Protein AF-A0A183TQI6-F1 (afdb_monomer)

Mean predicted aligned error: 10.99 Å

Organism: Schistocephalus solidus (NCBI:txid70667)

Sequence (88 aa):
MAAEQRCVGSPCDENVCGLQLQELPLTTGNGIILCDVSTPSYRPFLPPSLRRTVFSSLHNLYHPGSRATDKLDSNRFVRPGMRKDLKA

Nearest PDB structures (foldseek):
  3oyj-assembly1_A-2  TM=6.471E-01  e=1.542E-02  Human spumaretrovirus
  4bac-assembly1_A-2  TM=6.489E-01  e=2.131E-02  Human spumaretrovirus
  3s3n-assembly1_A-2  TM=6.384E-01  e=2.273E-02  Human spumaretrovirus
  4bdy-assembly1_A  TM=6.425E-01  e=2.944E-02  Human spumaretrovirus
  3oyn-assembly1_A  TM=6.419E-01  e=4.068E-02  Human spumaretrovirus

InterPro domains:
  IPR041588 Integrase zinc-binding domain [PF17921] (47-87)

Secondary structure (DSSP, 8-state):
----------------TT--EEEEE-TTSS-EEEEE-SSSS-EEB--HHHHHHHHHHHHHHH---HHHHHHHHHHH-B-TTTTTTT--

Structure (mmCIF, N/CA/C/O backbone):
data_AF-A0A183TQI6-F1
#
_entry.id   AF-A0A183TQI6-F1
#
loop_
_atom_site.group_PDB
_atom_site.id
_atom_site.type_symbol
_atom_site.label_atom_id
_atom_site.label_alt_id
_atom_site.label_comp_id
_atom_site.label_asym_id
_atom_site.label_entity_id
_atom_site.label_seq_id
_atom_site.pdbx_PDB_ins_code
_atom_site.Cartn_x
_atom_site.Cartn_y
_atom_site.Cartn_z
_atom_site.occupancy
_atom_site.B_iso_or_equiv
_atom_site.auth_seq_id
_atom_site.auth_comp_id
_atom_site.auth_asym_id
_atom_site.auth_atom_id
_atom_site.pdbx_PDB_model_num
ATOM 1 N N . MET A 1 1 ? -32.650 6.753 25.137 1.00 40.06 1 MET A N 1
ATOM 2 C CA . MET A 1 1 ? -32.601 6.950 23.673 1.00 40.06 1 MET A CA 1
ATOM 3 C C . MET A 1 1 ? -31.387 6.184 23.161 1.00 40.06 1 MET A C 1
ATOM 5 O O . MET A 1 1 ? -30.294 6.730 23.152 1.00 40.06 1 MET A O 1
ATOM 9 N N . ALA A 1 2 ? -31.537 4.883 22.902 1.00 33.09 2 ALA A N 1
ATOM 10 C CA . ALA A 1 2 ? -30.449 4.030 22.423 1.00 33.09 2 ALA A CA 1
ATOM 11 C C . ALA A 1 2 ? -30.429 4.091 20.892 1.00 33.09 2 ALA A C 1
ATOM 13 O O . ALA A 1 2 ? -31.456 3.848 20.262 1.00 33.09 2 ALA A O 1
ATOM 14 N N . ALA A 1 3 ? -29.297 4.480 20.311 1.00 39.88 3 ALA A N 1
ATOM 15 C CA . ALA A 1 3 ? -29.132 4.534 18.867 1.00 39.88 3 ALA A CA 1
ATOM 16 C C . ALA A 1 3 ? -28.943 3.109 18.329 1.00 39.88 3 ALA A C 1
ATOM 18 O O . ALA A 1 3 ? -27.936 2.459 18.602 1.00 39.88 3 ALA A O 1
ATOM 19 N N . GLU A 1 4 ? -29.942 2.635 17.590 1.00 44.12 4 GLU A N 1
ATOM 20 C CA . GLU A 1 4 ? -29.882 1.435 16.760 1.00 44.12 4 GLU A CA 1
ATOM 21 C C . GLU A 1 4 ? -28.761 1.607 15.723 1.00 44.12 4 GLU A C 1
ATOM 23 O O . GLU A 1 4 ? -28.872 2.399 14.787 1.00 44.12 4 GLU A O 1
ATOM 28 N N . GLN A 1 5 ? -27.653 0.888 15.900 1.00 43.06 5 GLN A N 1
ATOM 29 C CA . GLN A 1 5 ? -26.631 0.753 14.867 1.00 43.06 5 GLN A CA 1
ATOM 30 C C . GLN A 1 5 ? -27.094 -0.328 13.890 1.00 43.06 5 GLN A C 1
ATOM 32 O O . GLN A 1 5 ? -26.960 -1.523 14.140 1.00 43.06 5 GLN A O 1
ATOM 37 N N . ARG A 1 6 ? -27.674 0.103 12.769 1.00 43.91 6 ARG A N 1
ATOM 38 C CA . ARG A 1 6 ? -27.937 -0.767 11.621 1.00 43.91 6 ARG A CA 1
ATOM 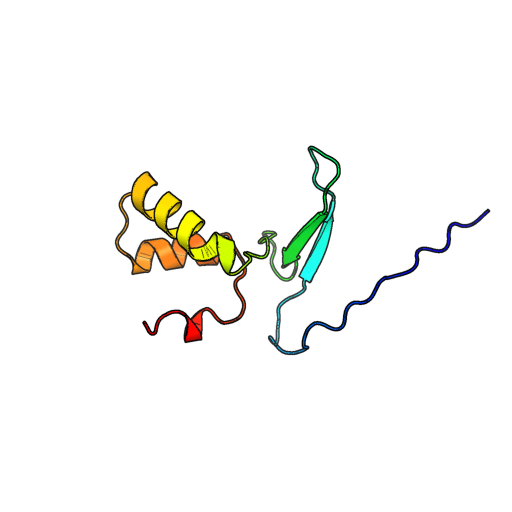39 C C . ARG A 1 6 ? -26.612 -1.116 10.946 1.00 43.91 6 ARG A C 1
ATOM 41 O O . ARG A 1 6 ? -26.003 -0.272 10.295 1.00 43.91 6 ARG A O 1
ATOM 48 N N . CYS A 1 7 ? -26.193 -2.372 11.066 1.00 40.91 7 CYS A N 1
ATOM 49 C CA . CYS A 1 7 ? -25.187 -2.953 10.186 1.00 40.91 7 CYS A CA 1
ATOM 50 C C . CYS A 1 7 ? -25.756 -2.996 8.760 1.00 40.91 7 CYS A C 1
ATOM 52 O O . CYS A 1 7 ? -26.676 -3.765 8.477 1.00 40.91 7 CYS A O 1
ATOM 54 N N . VAL A 1 8 ? -25.226 -2.171 7.857 1.00 37.81 8 VAL A N 1
ATOM 55 C CA . VAL A 1 8 ? -25.479 -2.305 6.418 1.00 37.81 8 VAL A CA 1
ATOM 56 C C . VAL A 1 8 ? -24.557 -3.408 5.908 1.00 37.81 8 VAL A C 1
ATOM 58 O O . VAL A 1 8 ? -23.449 -3.159 5.451 1.00 37.81 8 VAL A O 1
ATOM 61 N N . GLY A 1 9 ? -24.991 -4.659 6.051 1.00 38.41 9 GLY A N 1
ATOM 62 C CA . GLY A 1 9 ? -24.311 -5.787 5.426 1.00 38.41 9 GLY A CA 1
ATOM 63 C C . GLY A 1 9 ? -24.502 -5.732 3.911 1.00 38.41 9 GLY A C 1
ATOM 64 O O . GLY A 1 9 ? -25.598 -6.006 3.426 1.00 38.41 9 GLY A O 1
ATOM 65 N N . SER A 1 10 ? -23.451 -5.391 3.160 1.00 47.88 10 SER A N 1
ATOM 66 C CA . SER A 1 10 ? -23.363 -5.769 1.743 1.00 47.88 10 SER A CA 1
ATOM 67 C C . SER A 1 10 ? -22.812 -7.195 1.639 1.00 47.88 10 SER A C 1
ATOM 69 O O . SER A 1 10 ? -21.781 -7.480 2.251 1.00 47.88 10 SER A O 1
ATOM 71 N N . PRO A 1 11 ? -23.451 -8.099 0.874 1.00 56.59 11 PRO A N 1
ATOM 72 C CA . PRO A 1 11 ? -22.957 -9.452 0.681 1.00 56.59 11 PRO A CA 1
ATOM 73 C C . PRO A 1 11 ? -21.935 -9.446 -0.460 1.00 56.59 11 PRO A C 1
ATOM 75 O O . PRO A 1 11 ? -22.277 -9.647 -1.623 1.00 56.59 11 PRO A O 1
ATOM 78 N N . CYS A 1 12 ? -20.672 -9.184 -0.135 1.00 42.69 12 CYS A N 1
ATOM 79 C CA . CYS A 1 12 ? -19.570 -9.313 -1.086 1.00 42.69 12 CYS A CA 1
ATOM 80 C C . CYS A 1 12 ? -18.779 -10.588 -0.768 1.00 42.69 12 CYS A C 1
ATOM 82 O O . CYS A 1 12 ? -17.821 -10.538 -0.005 1.00 42.69 12 CYS A O 1
ATOM 84 N N . ASP A 1 13 ? -19.233 -11.697 -1.353 1.00 42.94 13 ASP A N 1
ATOM 85 C CA . ASP A 1 13 ? -18.508 -12.945 -1.638 1.00 42.94 13 ASP A CA 1
ATOM 86 C C . ASP A 1 13 ? -17.549 -13.464 -0.543 1.00 42.94 13 ASP A C 1
ATOM 88 O O . ASP A 1 13 ? -16.360 -13.143 -0.463 1.00 42.94 13 ASP A O 1
ATOM 92 N N . GLU A 1 14 ? -18.102 -14.336 0.296 1.00 58.78 14 GLU A N 1
ATOM 93 C CA . GLU A 1 14 ? -17.376 -15.204 1.212 1.00 58.78 14 GLU A CA 1
ATOM 94 C C . GLU A 1 14 ? -16.526 -16.214 0.413 1.00 58.78 14 GLU A C 1
ATOM 96 O O . GLU A 1 14 ? -17.067 -17.126 -0.203 1.00 58.78 14 GLU A O 1
ATOM 101 N N . ASN A 1 15 ? -15.196 -16.038 0.404 1.00 58.97 15 ASN A N 1
ATOM 102 C CA . ASN A 1 15 ? -14.186 -17.079 0.688 1.00 58.97 15 ASN A CA 1
ATOM 103 C C . ASN A 1 15 ? -12.766 -16.623 0.280 1.00 58.97 15 ASN A C 1
ATOM 105 O O . ASN A 1 15 ? -12.248 -16.944 -0.793 1.00 58.97 15 ASN A O 1
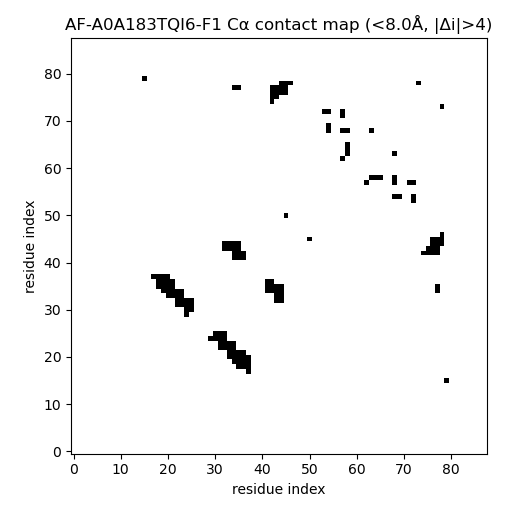ATOM 109 N N . VAL A 1 16 ? -12.076 -15.949 1.203 1.00 46.88 16 VAL A N 1
ATOM 110 C CA . VAL A 1 16 ? -10.622 -16.089 1.362 1.00 46.88 16 VAL A CA 1
ATOM 111 C C . VAL A 1 16 ? -10.399 -16.470 2.818 1.00 46.88 16 VAL A C 1
ATOM 113 O O . VAL A 1 16 ? -10.440 -15.620 3.702 1.00 46.88 16 VAL A O 1
ATOM 116 N N . CYS A 1 17 ? -10.219 -17.767 3.060 1.00 59.81 17 CYS A N 1
ATOM 117 C CA . CYS A 1 17 ? -9.982 -18.346 4.378 1.00 59.81 17 CYS A CA 1
ATOM 118 C C . CYS A 1 17 ? -8.829 -17.605 5.097 1.00 59.81 17 CYS A C 1
ATOM 120 O O . CYS A 1 17 ? -7.658 -17.824 4.786 1.00 59.81 17 CYS A O 1
ATOM 122 N N . GLY A 1 18 ? -9.173 -16.691 6.015 1.00 70.56 18 GLY A N 1
ATOM 123 C CA . GLY A 1 18 ? -8.242 -15.992 6.910 1.00 70.56 18 GLY A CA 1
ATOM 124 C C . GLY A 1 18 ? -8.289 -14.458 6.915 1.00 70.56 18 GLY A C 1
ATOM 125 O O . GLY A 1 18 ? -7.785 -13.877 7.870 1.00 70.56 18 GLY A O 1
ATOM 126 N N . LEU A 1 19 ? -8.882 -13.788 5.918 1.00 78.69 19 LEU A N 1
ATOM 127 C CA . LEU A 1 19 ? -8.965 -12.317 5.929 1.00 78.69 19 LEU A CA 1
ATOM 128 C C . LEU A 1 19 ? -10.147 -11.842 6.780 1.00 78.69 19 LEU A C 1
ATOM 130 O O . LEU A 1 19 ? -11.263 -12.333 6.623 1.00 78.69 19 LEU A O 1
ATOM 134 N N . GLN A 1 20 ? -9.908 -10.856 7.644 1.00 87.00 20 GLN A N 1
ATOM 135 C CA . GLN A 1 20 ? -10.946 -10.212 8.450 1.00 87.00 20 GLN A CA 1
ATOM 136 C C . GLN A 1 20 ? -11.048 -8.754 8.018 1.00 87.00 20 GLN A C 1
ATOM 138 O O . GLN A 1 20 ? -10.280 -7.919 8.481 1.00 87.00 20 GLN A O 1
ATOM 143 N N . LEU A 1 21 ? -11.954 -8.452 7.086 1.00 87.56 21 LEU A N 1
ATOM 144 C CA . LEU A 1 21 ? -12.134 -7.093 6.579 1.00 87.56 21 LEU A CA 1
ATOM 145 C C . LEU A 1 21 ? -13.081 -6.299 7.486 1.00 87.56 21 LEU A C 1
ATOM 147 O O . LEU A 1 21 ? -14.196 -6.736 7.756 1.00 87.56 21 LEU A O 1
ATOM 151 N N . GLN A 1 22 ? -12.639 -5.123 7.924 1.00 90.44 22 GLN A N 1
ATOM 152 C CA . GLN A 1 22 ? -13.408 -4.201 8.752 1.00 90.44 22 GLN A CA 1
ATOM 153 C C . GLN A 1 22 ? -13.337 -2.782 8.185 1.00 90.44 22 GLN A C 1
ATOM 155 O O . GLN A 1 22 ? -12.284 -2.330 7.730 1.00 90.44 22 GLN A O 1
ATOM 160 N N . GLU A 1 23 ? -14.463 -2.076 8.217 1.00 91.94 23 GLU A N 1
ATOM 161 C CA . GLU A 1 23 ? -14.531 -0.654 7.890 1.00 91.94 23 GLU A CA 1
ATOM 162 C C . GLU A 1 23 ? -14.049 0.164 9.092 1.00 91.94 23 GLU A C 1
ATOM 164 O O . GLU A 1 23 ? -14.629 0.108 10.177 1.00 91.94 23 GLU A O 1
ATOM 169 N N . LEU A 1 24 ? -12.969 0.916 8.902 1.00 90.31 24 LEU A N 1
ATOM 170 C CA . LEU A 1 24 ? -12.378 1.784 9.913 1.00 90.31 24 LEU A CA 1
ATOM 171 C C . LEU A 1 24 ? -12.579 3.250 9.512 1.00 90.31 24 LEU A C 1
ATOM 173 O O . LEU A 1 24 ? -12.360 3.596 8.350 1.00 90.31 24 LEU A O 1
ATOM 177 N N . PRO A 1 25 ? -12.969 4.137 10.440 1.00 91.12 25 PRO A N 1
ATOM 178 C CA . PRO A 1 25 ? -13.039 5.561 10.151 1.00 91.12 25 PRO A CA 1
ATOM 179 C C . PRO A 1 25 ? -11.633 6.128 9.924 1.00 91.12 25 PRO A C 1
ATOM 181 O O . PRO A 1 25 ? -10.675 5.769 10.614 1.00 91.12 25 PRO A O 1
ATOM 184 N N . LEU A 1 26 ? -11.507 7.040 8.963 1.00 87.31 26 LEU A N 1
ATOM 185 C CA . LEU A 1 26 ? -10.270 7.777 8.741 1.00 87.31 26 LEU A CA 1
ATOM 186 C C . LEU A 1 26 ? -10.030 8.755 9.894 1.00 87.31 26 LEU A C 1
ATOM 188 O O . LEU A 1 26 ? -10.920 9.490 10.314 1.00 87.31 26 LEU A O 1
ATOM 192 N N . THR A 1 27 ? -8.792 8.806 10.379 1.00 82.31 27 THR A N 1
ATOM 193 C CA . THR A 1 27 ? -8.385 9.724 11.456 1.00 82.31 27 THR A CA 1
ATOM 194 C C . THR A 1 27 ? -8.326 11.183 11.002 1.00 82.31 27 THR A C 1
ATOM 196 O O . THR A 1 27 ? -8.331 12.094 11.825 1.00 82.31 27 THR A O 1
ATOM 199 N N . THR A 1 28 ? -8.257 11.42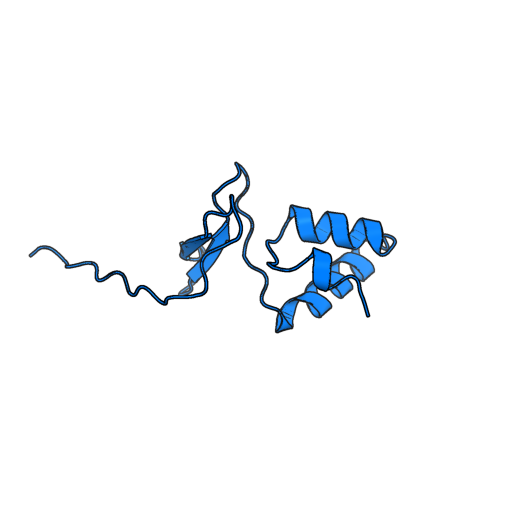5 9.693 1.00 85.19 28 THR A N 1
ATOM 200 C CA . THR A 1 28 ? -8.164 12.757 9.087 1.00 85.19 28 THR A CA 1
ATOM 201 C C . THR A 1 28 ? -9.219 12.888 7.991 1.00 85.19 28 THR A C 1
ATOM 203 O O . THR A 1 28 ? -8.901 12.941 6.807 1.00 85.19 28 THR A O 1
ATOM 206 N N . GLY A 1 29 ? -10.496 12.883 8.377 1.00 85.31 29 GLY A N 1
ATOM 207 C CA . GLY A 1 29 ? -11.600 13.248 7.488 1.00 85.31 29 GLY A CA 1
ATOM 208 C C . GLY A 1 29 ? -12.849 12.381 7.610 1.00 85.31 29 GLY A C 1
ATOM 209 O O . GLY A 1 29 ? -12.935 11.453 8.409 1.00 85.31 29 GLY A O 1
ATOM 210 N N . ASN A 1 30 ? -13.829 12.709 6.773 1.00 85.81 30 ASN A N 1
ATOM 211 C CA . ASN A 1 30 ? -15.151 12.097 6.748 1.00 85.81 30 ASN A CA 1
ATOM 212 C C . ASN A 1 30 ? -15.100 10.932 5.750 1.00 85.81 30 ASN A C 1
ATOM 214 O O . ASN A 1 30 ? -15.528 11.056 4.604 1.00 85.81 30 ASN A O 1
ATOM 218 N N . GLY A 1 31 ? -14.487 9.821 6.141 1.00 87.88 31 GLY A N 1
ATOM 219 C CA . GLY A 1 31 ? -14.363 8.669 5.258 1.00 87.88 31 GLY A CA 1
ATOM 220 C C . GLY A 1 31 ? -14.127 7.384 6.023 1.00 87.88 31 GLY A C 1
ATOM 221 O O . GLY A 1 31 ? -13.706 7.400 7.179 1.00 87.88 31 GLY A O 1
ATOM 222 N N . ILE A 1 32 ? -14.407 6.276 5.351 1.00 90.75 32 ILE A N 1
ATOM 223 C CA . ILE A 1 32 ? -14.159 4.926 5.844 1.00 90.75 32 ILE A CA 1
ATOM 224 C C . ILE A 1 32 ? -13.129 4.253 4.944 1.00 90.75 32 ILE A C 1
ATOM 226 O O . ILE A 1 32 ? -13.092 4.488 3.734 1.00 90.75 32 ILE A O 1
ATOM 230 N N . ILE A 1 33 ? -12.287 3.422 5.539 1.00 90.38 33 ILE A N 1
ATOM 231 C CA . ILE A 1 33 ? -11.329 2.584 4.833 1.00 90.38 33 ILE A CA 1
ATOM 232 C C . ILE A 1 33 ? -11.572 1.131 5.207 1.00 90.38 33 ILE A C 1
ATOM 234 O O . ILE A 1 33 ? -11.724 0.792 6.376 1.00 90.38 33 ILE A O 1
ATOM 238 N N . LEU A 1 34 ? -11.624 0.268 4.200 1.00 90.94 34 LEU A N 1
ATOM 239 C CA . LEU A 1 34 ? -11.741 -1.165 4.412 1.00 90.94 34 LEU A CA 1
ATOM 240 C C . LEU A 1 34 ? -10.345 -1.732 4.682 1.00 90.94 34 LEU A C 1
ATOM 242 O O . LEU A 1 34 ? -9.459 -1.588 3.840 1.00 90.94 34 LEU A O 1
ATOM 246 N N . CYS A 1 35 ? -10.142 -2.370 5.829 1.00 91.56 35 CYS A N 1
ATOM 247 C CA . CYS A 1 35 ? -8.847 -2.891 6.263 1.00 91.56 35 CYS A CA 1
ATOM 248 C C . CYS A 1 35 ? -8.948 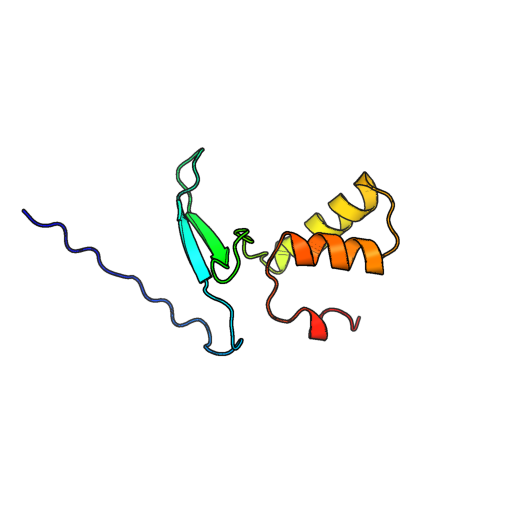-4.352 6.684 1.00 91.56 35 CYS A C 1
ATOM 250 O O . CYS A 1 35 ? -9.908 -4.747 7.333 1.00 91.56 35 CYS A O 1
ATOM 252 N N . ASP A 1 36 ? -7.925 -5.139 6.369 1.00 90.06 36 ASP A N 1
ATOM 253 C CA . ASP A 1 36 ? -7.736 -6.457 6.962 1.00 90.06 36 ASP A CA 1
ATOM 254 C C . ASP A 1 36 ? -7.104 -6.325 8.351 1.00 90.06 36 ASP A C 1
ATOM 256 O O . ASP A 1 36 ? -5.998 -5.791 8.496 1.00 90.06 36 ASP A O 1
ATOM 260 N N . VAL A 1 37 ? -7.823 -6.820 9.356 1.00 89.69 37 VAL A N 1
ATOM 261 C CA . VAL A 1 37 ? -7.445 -6.804 10.776 1.00 89.69 37 VAL A CA 1
ATOM 262 C C . VAL A 1 37 ? -7.005 -8.179 11.285 1.00 89.69 37 VAL A C 1
ATOM 264 O O . VAL A 1 37 ? -6.688 -8.328 12.461 1.00 89.69 37 VAL A O 1
ATOM 267 N N . SER A 1 38 ? -6.924 -9.184 10.403 1.00 86.69 38 SER A N 1
ATOM 268 C CA . SER A 1 38 ? -6.490 -10.544 10.764 1.00 86.69 38 SER A CA 1
ATOM 269 C C . SER A 1 38 ? -5.024 -10.634 11.212 1.00 86.69 38 SER A C 1
ATOM 271 O O . SER A 1 38 ? -4.605 -11.637 11.788 1.00 86.69 38 SER A O 1
ATOM 273 N N . THR A 1 39 ? -4.225 -9.594 10.954 1.00 82.44 39 THR A N 1
ATOM 274 C CA . THR A 1 39 ? -2.808 -9.529 11.328 1.00 82.44 39 THR A CA 1
ATOM 275 C C . THR A 1 39 ? -2.505 -8.316 12.207 1.00 82.44 39 THR A C 1
ATOM 277 O O . THR A 1 39 ? -3.232 -7.329 12.123 1.00 82.44 39 THR A O 1
ATOM 280 N N . PRO A 1 40 ? -1.388 -8.316 12.967 1.00 85.94 40 PRO A N 1
ATOM 281 C CA . PRO A 1 40 ? -1.021 -7.201 13.852 1.00 85.94 40 PRO A CA 1
ATOM 282 C C . PRO A 1 40 ? -0.868 -5.846 13.149 1.00 85.94 40 PRO A C 1
ATOM 284 O O . PRO A 1 40 ? -0.931 -4.801 13.788 1.00 85.94 40 PRO A O 1
ATOM 287 N N . SER A 1 41 ? -0.630 -5.855 11.837 1.00 86.38 41 SER A N 1
ATOM 288 C CA . SER A 1 41 ? -0.579 -4.652 11.013 1.00 86.38 41 SER A CA 1
ATOM 289 C C . SER A 1 41 ? -1.836 -4.564 10.163 1.00 86.38 41 SER A C 1
ATOM 291 O O . SER A 1 41 ? -2.070 -5.432 9.321 1.00 86.38 41 SER A O 1
ATOM 293 N N . TYR A 1 42 ? -2.617 -3.501 10.353 1.00 89.56 42 TYR A N 1
ATOM 294 C CA . TYR A 1 42 ? -3.774 -3.232 9.508 1.00 89.56 42 TYR A CA 1
ATOM 295 C C . TYR A 1 42 ? -3.325 -2.976 8.076 1.00 89.56 42 TYR A C 1
ATOM 297 O O . TYR A 1 42 ? -2.520 -2.080 7.813 1.00 89.56 42 TYR A O 1
ATOM 305 N N . ARG A 1 43 ? -3.854 -3.774 7.152 1.00 91.44 43 ARG A N 1
ATOM 306 C CA . ARG A 1 43 ? -3.576 -3.632 5.724 1.00 91.44 43 ARG A CA 1
ATOM 307 C C . ARG A 1 43 ? -4.836 -3.159 5.010 1.00 91.44 43 ARG A C 1
ATOM 309 O O . ARG A 1 43 ? -5.795 -3.928 4.932 1.00 91.44 43 ARG A O 1
ATOM 316 N N . PRO A 1 44 ? -4.864 -1.932 4.473 1.00 92.75 44 PRO A N 1
ATOM 317 C CA .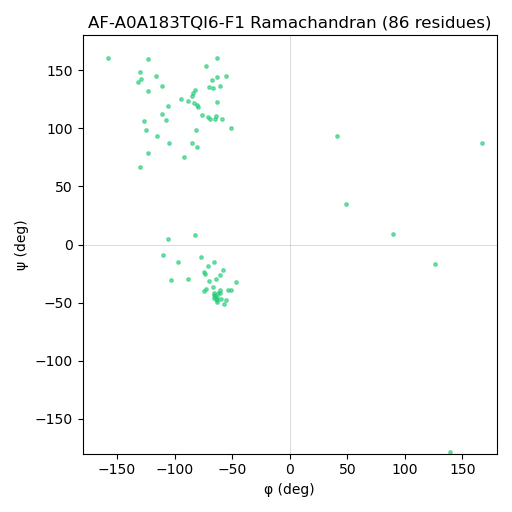 PRO A 1 44 ? -6.008 -1.468 3.711 1.00 92.75 44 PRO A CA 1
ATOM 318 C C . PRO A 1 44 ? -6.226 -2.303 2.449 1.00 92.75 44 PRO A C 1
ATOM 320 O O . PRO A 1 44 ? -5.286 -2.757 1.788 1.00 92.75 44 PRO A O 1
ATOM 323 N N . PHE A 1 45 ? -7.494 -2.496 2.116 1.00 91.12 45 PHE A N 1
ATOM 324 C CA . PHE A 1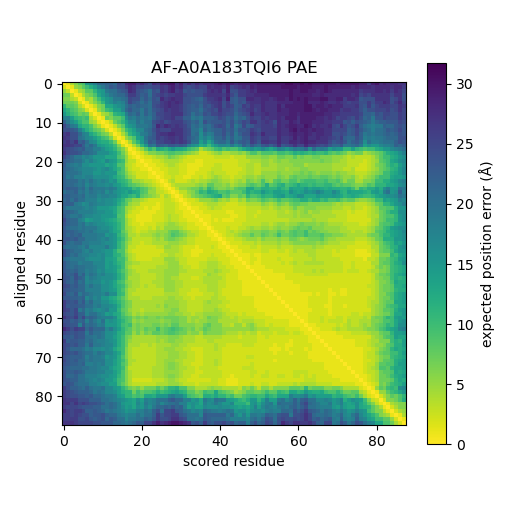 45 ? -7.930 -3.086 0.867 1.00 91.12 45 PHE A CA 1
ATOM 325 C C . PHE A 1 45 ? -7.573 -2.159 -0.292 1.00 91.12 45 PHE A C 1
ATOM 327 O O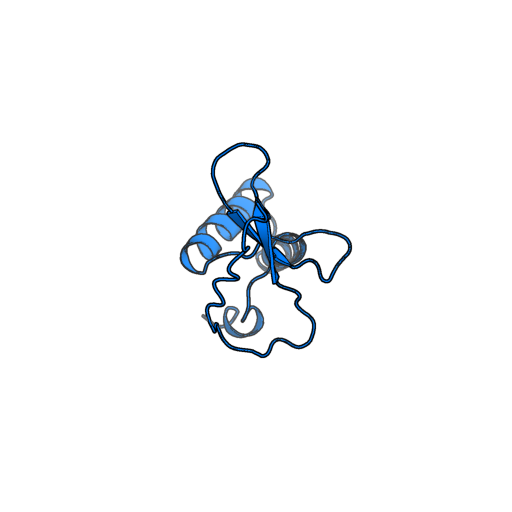 . PHE A 1 45 ? -7.834 -0.956 -0.236 1.00 91.12 45 PHE A O 1
ATOM 334 N N . LEU A 1 46 ? -7.017 -2.723 -1.363 1.00 90.81 46 LEU A N 1
ATOM 335 C CA . LEU A 1 46 ? -6.659 -1.972 -2.559 1.00 90.81 46 LEU A CA 1
ATOM 336 C C . LEU A 1 46 ? -7.618 -2.289 -3.723 1.00 90.81 46 LEU A C 1
ATOM 338 O O . LEU A 1 46 ? -7.524 -3.369 -4.329 1.00 90.81 46 LEU A O 1
ATOM 342 N N . PRO A 1 47 ? -8.516 -1.345 -4.078 1.00 88.62 47 PRO A N 1
ATOM 343 C CA . PRO A 1 47 ? -9.412 -1.471 -5.220 1.00 88.62 47 PRO A CA 1
ATOM 344 C C . PRO A 1 47 ? -8.664 -1.746 -6.531 1.00 88.62 47 PRO A C 1
ATOM 346 O O . PRO A 1 47 ? -7.587 -1.181 -6.743 1.00 88.62 47 PRO A O 1
ATOM 349 N N . PRO A 1 48 ? -9.235 -2.544 -7.456 1.00 87.00 48 PRO A N 1
ATOM 350 C CA . PRO A 1 48 ? -8.611 -2.863 -8.742 1.00 87.00 48 PRO A CA 1
ATOM 351 C C . PRO A 1 48 ? -8.134 -1.643 -9.536 1.00 87.00 48 PRO A C 1
ATOM 353 O O . PRO A 1 48 ? -7.036 -1.663 -10.089 1.00 87.00 48 PRO A O 1
ATOM 356 N N . SER A 1 49 ? -8.915 -0.559 -9.524 1.00 89.06 49 SER A N 1
ATOM 357 C CA . SER A 1 49 ? -8.596 0.705 -10.200 1.00 89.06 49 SER A CA 1
ATOM 358 C C . SER A 1 49 ? -7.307 1.367 -9.702 1.00 89.06 49 SER A C 1
ATOM 360 O O . SER A 1 49 ? -6.660 2.086 -10.460 1.00 89.06 49 SER A O 1
ATOM 362 N N . LEU A 1 50 ? -6.903 1.111 -8.454 1.00 90.25 50 LEU A N 1
ATOM 363 C CA . LEU A 1 50 ? -5.725 1.720 -7.831 1.00 90.25 50 LEU A CA 1
ATOM 364 C C . LEU A 1 50 ? -4.476 0.831 -7.892 1.00 90.25 50 LEU A C 1
ATOM 366 O O . LEU A 1 50 ? -3.368 1.337 -7.711 1.00 90.25 50 LEU A O 1
ATOM 370 N N . ARG A 1 51 ? -4.618 -0.468 -8.192 1.00 90.25 51 ARG A N 1
ATOM 371 C CA . ARG A 1 51 ? -3.511 -1.445 -8.159 1.00 90.25 51 ARG A CA 1
ATOM 372 C C . ARG A 1 51 ? -2.323 -1.025 -9.024 1.00 90.25 51 ARG A C 1
ATOM 374 O O . ARG A 1 51 ? -1.187 -1.038 -8.557 1.00 90.25 51 ARG A O 1
ATOM 381 N N . ARG A 1 52 ? -2.579 -0.605 -10.269 1.00 91.94 52 ARG A N 1
ATOM 382 C CA . ARG A 1 52 ? -1.519 -0.168 -11.193 1.00 91.94 52 ARG A CA 1
ATOM 383 C C . ARG A 1 52 ? -0.837 1.108 -10.706 1.00 91.94 52 ARG A C 1
ATOM 385 O O . ARG A 1 52 ? 0.385 1.187 -10.735 1.00 91.94 52 ARG A O 1
ATOM 392 N N . THR A 1 53 ? -1.613 2.075 -10.224 1.00 95.06 53 THR A N 1
ATOM 393 C CA . THR A 1 53 ? -1.096 3.357 -9.729 1.00 95.06 53 THR A CA 1
ATOM 394 C C . THR A 1 53 ? -0.186 3.164 -8.520 1.00 95.06 53 THR A C 1
ATOM 396 O O . THR A 1 53 ? 0.913 3.720 -8.488 1.00 95.06 53 THR A O 1
ATOM 399 N N . VAL A 1 54 ? -0.596 2.338 -7.554 1.00 93.44 54 VAL A N 1
ATOM 400 C CA . VAL A 1 54 ? 0.216 2.038 -6.365 1.00 93.44 54 VAL A CA 1
ATOM 401 C C . VAL A 1 54 ? 1.478 1.270 -6.749 1.00 93.44 54 VAL A C 1
ATOM 403 O O . VAL A 1 54 ? 2.569 1.668 -6.341 1.00 93.44 54 VAL A O 1
ATOM 406 N N . PHE A 1 55 ? 1.365 0.245 -7.600 1.00 93.31 55 PHE A N 1
ATOM 407 C CA . PHE A 1 55 ? 2.529 -0.495 -8.089 1.00 93.31 55 PHE A CA 1
ATOM 408 C C . PHE A 1 55 ? 3.539 0.426 -8.785 1.00 93.31 55 PHE A C 1
ATOM 410 O O . PHE A 1 55 ? 4.718 0.417 -8.435 1.00 93.31 55 PHE A O 1
ATOM 417 N N . SER A 1 56 ? 3.088 1.247 -9.740 1.00 94.75 56 SER A N 1
ATOM 418 C CA . SER A 1 56 ? 3.952 2.191 -10.455 1.00 94.75 56 SER A CA 1
ATOM 419 C C . SER A 1 56 ? 4.590 3.201 -9.507 1.00 94.75 56 SER A C 1
ATOM 421 O O . SER A 1 56 ? 5.772 3.493 -9.649 1.00 94.75 56 SER A O 1
ATOM 423 N N . SER A 1 57 ? 3.854 3.682 -8.505 1.00 95.81 57 SER A N 1
ATOM 424 C CA . SER A 1 57 ? 4.395 4.597 -7.495 1.00 95.81 57 SER A CA 1
ATOM 425 C C . SER A 1 57 ? 5.506 3.941 -6.673 1.00 95.81 57 SER A C 1
ATOM 427 O O . SER A 1 57 ? 6.581 4.516 -6.539 1.00 95.81 57 SER A O 1
ATOM 429 N N . LEU A 1 58 ? 5.295 2.718 -6.175 1.00 94.06 58 LEU A N 1
ATOM 430 C CA . LEU A 1 58 ? 6.305 1.982 -5.404 1.00 94.06 58 LEU A CA 1
ATOM 431 C C . LEU A 1 58 ? 7.530 1.621 -6.253 1.00 94.06 58 LEU A C 1
ATOM 433 O O . LEU A 1 58 ? 8.664 1.751 -5.792 1.00 94.06 58 LEU A O 1
ATOM 437 N N . HIS A 1 59 ? 7.306 1.191 -7.494 1.00 94.75 59 HIS A N 1
ATOM 438 C CA . HIS A 1 59 ? 8.376 0.864 -8.427 1.00 94.75 59 HIS A CA 1
ATOM 439 C C . HIS A 1 59 ? 9.218 2.096 -8.7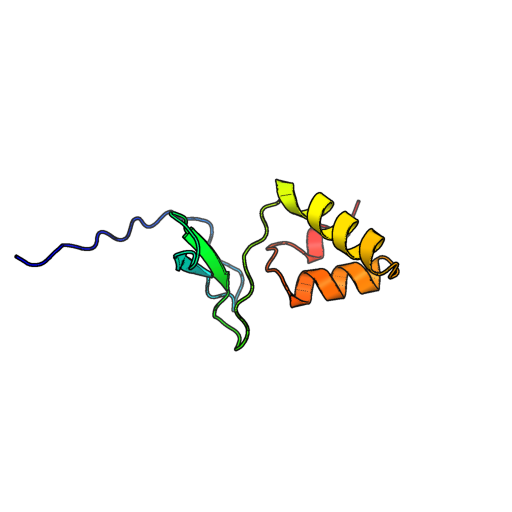76 1.00 94.75 59 HIS A C 1
ATOM 441 O O . HIS A 1 59 ? 10.440 2.040 -8.697 1.00 94.75 59 HIS A O 1
ATOM 447 N N . ASN A 1 60 ? 8.580 3.220 -9.105 1.00 94.50 60 ASN A N 1
ATOM 448 C CA . ASN A 1 60 ? 9.282 4.448 -9.476 1.00 94.50 60 ASN A CA 1
ATOM 449 C C . ASN A 1 60 ? 9.991 5.101 -8.284 1.00 94.50 60 ASN A C 1
ATOM 451 O O . ASN A 1 60 ? 11.024 5.726 -8.474 1.00 94.50 60 ASN A O 1
ATOM 455 N N . LEU A 1 61 ? 9.451 4.964 -7.069 1.00 95.19 61 LEU A N 1
ATOM 456 C CA . LEU A 1 61 ? 10.020 5.586 -5.873 1.00 95.19 61 LEU A CA 1
ATOM 457 C C . LEU A 1 61 ? 11.288 4.880 -5.382 1.00 95.19 61 LEU A C 1
ATOM 459 O O . LEU A 1 61 ? 12.223 5.534 -4.932 1.00 95.19 61 LEU A O 1
ATOM 463 N N . TYR A 1 62 ? 11.306 3.547 -5.427 1.00 94.31 62 TYR A N 1
ATOM 464 C CA . TYR A 1 62 ? 12.389 2.748 -4.844 1.00 94.31 62 TYR A CA 1
ATOM 465 C C . TYR A 1 62 ? 13.274 2.062 -5.896 1.00 94.31 62 TYR A C 1
ATOM 467 O O . TYR A 1 62 ? 14.262 1.423 -5.540 1.00 94.31 62 TYR A O 1
ATOM 475 N N . HIS A 1 63 ? 12.877 2.103 -7.169 1.00 94.19 63 HIS A N 1
ATOM 476 C CA . HIS A 1 63 ? 13.466 1.335 -8.272 1.00 94.19 63 HIS A CA 1
ATOM 477 C C . HIS A 1 63 ? 13.672 -0.188 -8.041 1.00 94.19 63 HIS A C 1
ATOM 479 O O . HIS A 1 63 ? 14.642 -0.751 -8.554 1.00 94.19 63 HIS A O 1
ATOM 485 N N . PRO A 1 64 ? 12.802 -0.919 -7.309 1.00 92.31 64 PRO A N 1
ATOM 486 C CA . PRO A 1 64 ? 12.908 -2.367 -7.174 1.00 92.31 64 PRO A CA 1
ATOM 487 C C . PRO A 1 64 ? 12.495 -3.076 -8.467 1.00 92.31 64 PRO A C 1
ATOM 489 O O . PRO A 1 64 ? 11.636 -2.603 -9.205 1.00 92.31 64 PRO A O 1
ATOM 492 N N . GLY A 1 65 ? 13.011 -4.284 -8.705 1.00 94.44 65 GLY A N 1
ATOM 493 C CA . GLY A 1 65 ? 12.449 -5.163 -9.738 1.00 94.44 65 GLY A CA 1
ATOM 494 C C . GLY A 1 65 ? 10.996 -5.567 -9.432 1.00 94.44 65 GLY A C 1
ATOM 495 O O . GLY A 1 65 ? 10.568 -5.546 -8.277 1.00 94.44 65 GLY A O 1
ATOM 496 N N . SER A 1 66 ? 10.240 -6.012 -10.441 1.00 90.62 66 SER A N 1
ATOM 497 C CA . SER A 1 66 ? 8.785 -6.250 -10.341 1.00 90.62 66 SER A CA 1
ATOM 498 C C . SER A 1 66 ? 8.364 -7.163 -9.184 1.00 90.62 66 SER A C 1
ATOM 500 O O . SER A 1 66 ? 7.379 -6.890 -8.503 1.00 90.62 66 SER A O 1
ATOM 502 N N . ARG A 1 67 ? 9.137 -8.224 -8.913 1.00 91.81 67 ARG A N 1
ATOM 503 C CA . ARG A 1 67 ? 8.885 -9.150 -7.791 1.00 91.81 67 ARG A CA 1
ATOM 504 C C . ARG A 1 67 ? 9.063 -8.483 -6.428 1.00 91.81 67 ARG A C 1
ATOM 506 O O . ARG A 1 67 ? 8.338 -8.789 -5.488 1.00 91.81 67 ARG A O 1
ATOM 513 N N . ALA A 1 68 ? 10.042 -7.590 -6.315 1.00 93.62 68 ALA A N 1
ATOM 514 C CA . ALA A 1 68 ? 10.279 -6.849 -5.087 1.00 93.62 68 ALA A CA 1
ATOM 515 C C . ALA A 1 68 ? 9.186 -5.789 -4.874 1.00 93.62 68 ALA A C 1
ATOM 517 O O . ALA A 1 68 ? 8.702 -5.664 -3.752 1.00 93.62 68 ALA A O 1
ATOM 518 N N . THR A 1 69 ? 8.711 -5.119 -5.933 1.00 93.44 69 THR A N 1
ATOM 519 C CA . THR A 1 69 ? 7.528 -4.242 -5.854 1.00 93.44 69 THR A CA 1
ATOM 520 C C . THR A 1 69 ? 6.287 -5.004 -5.401 1.00 93.44 69 THR A C 1
ATOM 522 O O . THR A 1 69 ? 5.592 -4.545 -4.502 1.00 93.44 69 THR A O 1
ATOM 525 N N . ASP A 1 70 ? 6.019 -6.180 -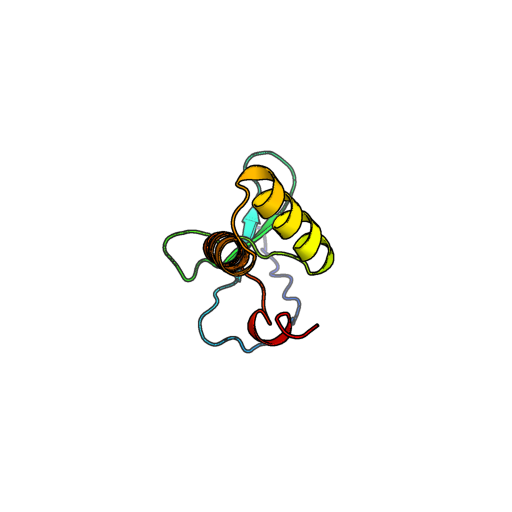5.977 1.00 89.94 70 ASP A N 1
ATOM 526 C CA . ASP A 1 70 ? 4.860 -6.997 -5.602 1.00 89.94 70 ASP A CA 1
ATOM 527 C C . ASP A 1 70 ? 4.908 -7.408 -4.124 1.00 89.94 70 ASP A C 1
ATOM 529 O O . ASP A 1 70 ? 3.912 -7.289 -3.409 1.00 89.94 70 ASP A O 1
ATOM 533 N N . LYS A 1 71 ? 6.089 -7.795 -3.626 1.00 91.06 71 LYS A N 1
ATOM 534 C CA . LYS A 1 71 ? 6.292 -8.089 -2.203 1.00 91.06 71 LYS A CA 1
ATOM 535 C C . LYS A 1 71 ? 6.041 -6.862 -1.318 1.00 91.06 71 LYS A C 1
ATOM 537 O O . LYS A 1 71 ? 5.432 -7.001 -0.259 1.00 91.06 71 LYS A O 1
ATOM 542 N N . LEU A 1 72 ? 6.498 -5.678 -1.733 1.00 91.44 72 LEU A N 1
ATOM 543 C CA . LEU A 1 72 ? 6.264 -4.428 -1.001 1.00 91.44 72 LEU A CA 1
ATOM 544 C C . LEU A 1 72 ? 4.778 -4.058 -0.963 1.00 91.44 72 LEU A C 1
ATOM 546 O O . LEU A 1 72 ? 4.279 -3.690 0.099 1.00 91.44 72 LEU A O 1
ATOM 550 N N . ASP A 1 73 ? 4.087 -4.182 -2.094 1.00 91.00 73 ASP A N 1
ATOM 551 C CA . ASP A 1 73 ? 2.656 -3.901 -2.219 1.00 91.00 73 ASP A CA 1
ATOM 552 C C . ASP A 1 73 ? 1.837 -4.850 -1.336 1.00 91.00 73 ASP A C 1
ATOM 554 O O . ASP A 1 73 ? 1.065 -4.414 -0.489 1.00 91.00 73 ASP A O 1
ATOM 558 N N . SER A 1 74 ? 2.110 -6.151 -1.432 1.00 87.75 74 SER A N 1
ATOM 559 C CA . SER A 1 74 ? 1.428 -7.213 -0.680 1.00 87.75 74 SER A CA 1
ATOM 560 C C . SER A 1 74 ? 1.633 -7.136 0.833 1.00 87.75 74 SER A C 1
ATOM 562 O O . SER A 1 74 ? 0.778 -7.560 1.606 1.00 87.75 74 SER A O 1
ATOM 564 N N . ASN A 1 75 ? 2.775 -6.607 1.277 1.00 89.19 75 ASN A N 1
ATOM 565 C CA . ASN A 1 75 ? 3.037 -6.400 2.699 1.00 89.19 75 ASN A CA 1
ATOM 566 C C . ASN A 1 75 ? 2.225 -5.227 3.273 1.00 89.19 75 ASN A C 1
ATOM 568 O O . ASN A 1 75 ? 1.976 -5.178 4.475 1.00 89.19 75 ASN A O 1
ATOM 572 N N . ARG A 1 76 ? 1.835 -4.268 2.424 1.00 91.31 76 ARG A N 1
ATOM 573 C CA . ARG A 1 76 ? 1.161 -3.024 2.826 1.00 91.31 76 ARG A CA 1
ATOM 574 C C . ARG A 1 76 ? -0.342 -3.047 2.553 1.00 91.31 76 ARG A C 1
ATOM 576 O O . ARG A 1 76 ? -1.086 -2.432 3.306 1.00 91.31 76 ARG A O 1
ATOM 583 N N . PHE A 1 77 ? -0.785 -3.760 1.522 1.00 91.50 77 PHE A N 1
ATOM 584 C CA . PHE A 1 77 ? -2.159 -3.738 1.030 1.00 91.50 77 PHE A CA 1
ATOM 585 C C . PHE A 1 77 ? -2.732 -5.142 0.860 1.00 91.50 77 PHE A C 1
ATOM 587 O O . PHE A 1 77 ? -2.027 -6.082 0.489 1.00 91.50 77 PHE A O 1
ATOM 594 N N . VAL A 1 78 ? -4.044 -5.274 1.061 1.00 89.19 78 VAL A N 1
ATOM 595 C CA . VAL A 1 78 ? -4.781 -6.496 0.725 1.00 89.19 78 VAL A CA 1
ATOM 596 C C . VAL A 1 78 ? -5.398 -6.373 -0.660 1.00 89.19 78 VAL A C 1
ATOM 598 O O . VAL A 1 78 ? -6.163 -5.455 -0.950 1.00 89.19 78 VAL A O 1
ATOM 601 N N . ARG A 1 79 ? -5.092 -7.348 -1.517 1.00 82.38 79 ARG A N 1
ATOM 602 C CA . ARG A 1 79 ? -5.683 -7.509 -2.846 1.00 82.38 79 ARG A CA 1
ATOM 603 C C . ARG A 1 79 ? -6.231 -8.937 -2.956 1.00 82.38 79 ARG A C 1
ATOM 605 O O . ARG A 1 79 ? -5.445 -9.877 -3.093 1.00 82.38 79 ARG A O 1
ATOM 612 N N . PRO A 1 80 ? -7.553 -9.163 -2.916 1.00 67.88 80 PRO A N 1
ATOM 613 C CA . PRO A 1 80 ? -8.088 -10.470 -3.271 1.00 67.88 80 PRO A CA 1
ATOM 614 C C . PRO A 1 80 ? -7.709 -10.782 -4.718 1.00 67.88 80 PRO A C 1
ATOM 616 O O . PRO A 1 80 ? -7.796 -9.913 -5.589 1.00 67.88 80 PRO A O 1
ATOM 619 N N . GLY A 1 81 ? -7.266 -12.013 -4.971 1.00 63.03 81 GLY A N 1
ATOM 620 C CA . GLY A 1 81 ? -6.903 -12.451 -6.318 1.00 63.03 81 GLY A CA 1
ATOM 621 C C . GLY A 1 81 ? -5.450 -12.221 -6.737 1.00 63.03 81 GLY A C 1
ATOM 622 O O . GLY A 1 81 ? -5.143 -12.529 -7.880 1.00 63.03 81 GLY A O 1
ATOM 623 N N . MET A 1 82 ? -4.532 -11.823 -5.842 1.00 55.56 82 MET A N 1
ATOM 624 C CA . MET A 1 82 ? -3.104 -11.597 -6.171 1.00 55.56 82 MET A CA 1
ATOM 625 C C . MET A 1 82 ? -2.435 -12.695 -7.008 1.00 55.56 82 MET A C 1
ATOM 627 O O . MET A 1 82 ? -1.556 -12.418 -7.813 1.00 55.56 82 MET A O 1
ATOM 631 N N . ARG A 1 83 ? -2.851 -13.955 -6.841 1.00 51.06 83 ARG A N 1
ATOM 632 C CA . ARG A 1 83 ? -2.310 -15.090 -7.605 1.00 51.06 83 ARG A CA 1
ATOM 633 C C . ARG A 1 83 ? -2.801 -15.128 -9.062 1.00 51.06 83 ARG A C 1
ATOM 635 O O . ARG A 1 83 ? -2.146 -15.734 -9.899 1.00 51.06 83 ARG A O 1
ATOM 642 N N . LYS A 1 84 ? -3.949 -14.510 -9.356 1.00 53.06 84 LYS A N 1
ATOM 643 C CA . LYS A 1 84 ? -4.570 -14.419 -10.688 1.00 53.06 84 LYS A CA 1
ATOM 644 C C . LYS A 1 84 ? -4.069 -13.200 -11.474 1.00 53.06 84 LYS A C 1
ATOM 646 O O . LYS A 1 84 ? -3.961 -13.285 -12.689 1.00 53.06 84 LYS A O 1
ATOM 651 N N . ASP A 1 85 ? -3.697 -12.116 -10.791 1.00 49.56 85 ASP A N 1
ATOM 652 C CA . ASP A 1 85 ? -3.236 -10.864 -11.417 1.00 49.56 85 ASP A CA 1
ATOM 653 C C . ASP A 1 85 ? -1.786 -10.920 -11.951 1.00 49.56 85 ASP A C 1
ATOM 655 O O . ASP A 1 85 ? -1.362 -10.037 -12.689 1.00 49.56 85 ASP A O 1
ATOM 659 N N . LEU A 1 86 ? -1.021 -11.969 -11.619 1.00 46.28 86 LEU A N 1
ATOM 660 C CA . LEU A 1 86 ? 0.356 -12.190 -12.098 1.00 46.28 86 LEU A CA 1
ATOM 661 C C . LEU A 1 86 ? 0.434 -12.828 -13.500 1.00 46.28 86 LEU A C 1
ATOM 663 O O . LEU A 1 86 ? 1.517 -13.220 -13.936 1.00 46.28 86 LEU A O 1
ATOM 667 N N . LYS A 1 87 ? -0.700 -12.965 -14.198 1.00 35.81 87 LYS A N 1
ATOM 668 C CA . LYS A 1 87 ? -0.778 -13.531 -15.548 1.00 35.81 87 LYS A CA 1
ATOM 669 C C . LYS A 1 87 ? -1.430 -12.532 -16.507 1.00 35.81 87 LYS A C 1
ATOM 671 O O . LYS A 1 87 ? -2.607 -12.656 -16.829 1.00 35.81 87 LYS A O 1
ATOM 676 N N . ALA A 1 88 ? -0.640 -11.558 -16.943 1.00 38.56 88 ALA A N 1
ATOM 677 C CA . ALA A 1 88 ? -0.864 -10.767 -18.148 1.00 38.56 88 ALA A CA 1
ATOM 678 C C . ALA A 1 88 ? 0.461 -10.675 -18.907 1.00 38.56 88 ALA A C 1
ATOM 680 O O . ALA A 1 88 ? 1.496 -10.474 -18.228 1.00 38.56 88 ALA A O 1
#

Foldseek 3Di:
DDDDDDDPDDPDDDDDPQWDWDWDADPPDDDTFIWTPSDPDTATADDPVCVVVQLCVQCVVPVDPSVVSLVVNVVRHDYPCSVVVVPD

Radius of gyration: 15.77 Å; Cα contacts (8 Å, |Δi|>4): 78; chains: 1; bounding box: 46×32×42 Å

pLDDT: mean 77.34, std 20.22, range [33.09, 95.81]

Solvent-accessible surface area (backbone atoms only — not comparable to full-atom values): 5725 Å² total; per-residue (Å²): 138,82,82,82,81,78,80,82,80,75,92,78,78,94,80,63,97,74,72,38,77,44,80,40,74,45,94,86,58,96,48,73,43,50,23,31,61,66,48,100,62,73,18,41,58,53,56,79,90,47,50,63,57,53,48,52,51,51,25,71,73,67,67,48,58,72,70,56,34,50,53,54,46,59,73,52,33,41,52,91,59,63,86,63,72,77,72,125